Protein AF-A0A4C1Y7K7-F1 (afdb_monomer_lite)

pLDDT: mean 78.66, std 18.68, range [34.16, 97.38]

Structure (mmCIF, N/CA/C/O backbone):
data_AF-A0A4C1Y7K7-F1
#
_entry.id   AF-A0A4C1Y7K7-F1
#
loop_
_atom_site.group_PDB
_atom_site.id
_atom_site.type_symbol
_atom_site.label_atom_id
_atom_site.label_alt_id
_atom_site.label_comp_id
_atom_site.label_asym_id
_atom_site.label_entity_id
_atom_site.label_seq_id
_atom_site.pdbx_PDB_ins_code
_atom_site.Cartn_x
_atom_site.Cartn_y
_atom_site.Cartn_z
_atom_site.occupancy
_atom_site.B_iso_or_equiv
_atom_site.auth_seq_id
_atom_site.auth_comp_id
_atom_site.auth_asym_id
_atom_site.auth_atom_id
_atom_site.pdbx_PDB_model_num
ATOM 1 N N . MET A 1 1 ? 7.784 38.1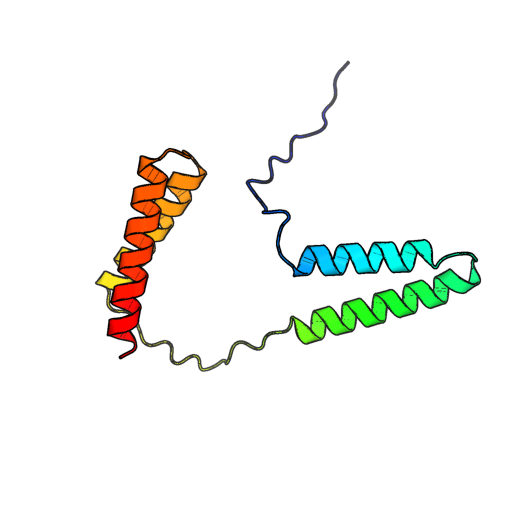17 -20.987 1.00 34.16 1 MET A N 1
ATOM 2 C CA . MET A 1 1 ? 7.194 37.163 -21.941 1.00 34.16 1 MET A CA 1
ATOM 3 C C . MET A 1 1 ? 7.110 35.832 -21.218 1.00 34.16 1 MET A C 1
ATOM 5 O O . MET A 1 1 ? 8.152 35.277 -20.895 1.00 34.16 1 MET A O 1
ATOM 9 N N . GLU A 1 2 ? 5.889 35.448 -20.839 1.00 37.53 2 GLU A N 1
ATOM 10 C CA . GLU A 1 2 ? 5.493 34.112 -20.354 1.00 37.53 2 GLU A CA 1
ATOM 11 C C . GLU A 1 2 ? 5.812 33.038 -21.429 1.00 37.53 2 GLU A C 1
ATOM 13 O O . GLU A 1 2 ? 6.024 33.403 -22.580 1.00 37.53 2 GLU A O 1
ATOM 18 N N . GLU A 1 3 ? 5.973 31.738 -21.149 1.00 38.53 3 GLU A N 1
ATOM 19 C CA . GLU A 1 3 ? 4.921 30.830 -20.669 1.00 38.53 3 GLU A CA 1
ATOM 20 C C . GLU A 1 3 ? 5.440 29.515 -20.042 1.00 38.53 3 GLU A C 1
ATOM 22 O O . GLU A 1 3 ? 6.424 28.920 -20.473 1.00 38.53 3 GLU A O 1
ATOM 27 N N . PHE A 1 4 ? 4.694 29.091 -19.014 1.00 43.62 4 PHE A N 1
ATOM 28 C CA . PHE A 1 4 ? 4.327 27.734 -18.585 1.00 43.62 4 PHE A CA 1
ATOM 29 C C . PHE A 1 4 ? 5.304 26.557 -18.777 1.00 43.62 4 PHE A C 1
ATOM 31 O O . PHE A 1 4 ? 5.395 25.953 -19.840 1.00 43.62 4 PHE A O 1
ATOM 38 N N . SER A 1 5 ? 5.825 26.040 -17.656 1.00 37.91 5 SER A N 1
ATOM 39 C CA . SER A 1 5 ? 6.001 24.589 -17.507 1.00 37.91 5 SER A CA 1
ATOM 40 C C . SER A 1 5 ? 5.417 24.144 -16.171 1.00 37.91 5 SER A C 1
ATOM 42 O O . SER A 1 5 ? 5.913 24.477 -15.094 1.00 37.91 5 SER A O 1
ATOM 44 N N . GLY A 1 6 ? 4.265 23.483 -16.271 1.00 36.56 6 GLY A N 1
ATOM 45 C CA . GLY A 1 6 ? 3.415 23.084 -15.162 1.00 36.56 6 GLY A CA 1
ATOM 46 C C . GLY A 1 6 ? 4.128 22.159 -14.182 1.00 36.56 6 GLY A C 1
ATOM 47 O O . GLY A 1 6 ? 4.652 21.106 -14.538 1.00 36.56 6 GLY A O 1
ATOM 48 N N . ALA A 1 7 ? 4.076 22.545 -12.912 1.00 44.53 7 ALA A N 1
ATOM 49 C CA . ALA A 1 7 ? 4.433 21.698 -11.794 1.00 44.53 7 ALA A CA 1
ATOM 50 C C . ALA A 1 7 ? 3.508 20.471 -11.744 1.00 44.53 7 ALA A C 1
ATOM 52 O O . ALA A 1 7 ? 2.358 20.566 -11.315 1.00 44.53 7 ALA A O 1
ATOM 53 N N . ILE A 1 8 ? 4.023 19.296 -12.110 1.00 40.94 8 ILE A N 1
ATOM 54 C CA . ILE A 1 8 ? 3.419 18.038 -11.676 1.00 40.94 8 ILE A CA 1
ATOM 55 C C . ILE A 1 8 ? 3.993 17.721 -10.294 1.00 40.94 8 ILE A C 1
ATOM 57 O O . ILE A 1 8 ? 4.987 17.013 -10.147 1.00 40.94 8 ILE A O 1
ATOM 61 N N . ASN A 1 9 ? 3.353 18.263 -9.257 1.00 40.25 9 ASN A N 1
ATOM 62 C CA . ASN A 1 9 ? 3.517 17.782 -7.887 1.00 40.25 9 ASN A CA 1
ATOM 63 C C . ASN A 1 9 ? 2.904 16.373 -7.795 1.00 40.25 9 ASN A C 1
ATOM 65 O O . ASN A 1 9 ? 1.772 16.195 -7.342 1.00 40.25 9 ASN A O 1
ATOM 69 N N . VAL A 1 10 ? 3.643 15.353 -8.245 1.00 42.19 10 VAL A N 1
ATOM 70 C CA . VAL A 1 10 ? 3.301 13.965 -7.929 1.00 42.19 10 VAL A CA 1
ATOM 71 C C . VAL A 1 10 ? 3.664 13.739 -6.468 1.00 42.19 10 VAL A C 1
ATOM 73 O O . VAL A 1 10 ? 4.815 13.520 -6.100 1.00 42.19 10 VAL A O 1
ATOM 76 N N . VAL A 1 11 ? 2.639 13.826 -5.630 1.00 40.50 11 VAL A N 1
ATOM 77 C CA . VAL A 1 11 ? 2.622 13.397 -4.234 1.00 40.50 11 VAL A CA 1
ATOM 78 C C . VAL A 1 11 ? 3.371 12.065 -4.079 1.00 40.50 11 VAL A C 1
ATOM 80 O O . VAL A 1 11 ? 2.873 11.013 -4.464 1.00 40.50 11 VAL A O 1
ATOM 83 N N . GLY A 1 12 ? 4.570 12.127 -3.497 1.00 38.66 12 GLY A N 1
ATOM 84 C CA . GLY A 1 12 ? 5.211 11.048 -2.743 1.00 38.66 12 GLY A CA 1
ATOM 85 C C . GLY A 1 12 ? 5.207 9.648 -3.361 1.00 38.66 12 GLY A C 1
ATOM 86 O O . GLY A 1 12 ? 4.868 8.692 -2.663 1.00 38.66 12 GLY A O 1
ATOM 87 N N . VAL A 1 13 ? 5.627 9.479 -4.617 1.00 40.72 13 VAL A N 1
ATOM 88 C CA . VAL A 1 13 ? 6.029 8.143 -5.078 1.00 40.72 13 VAL A CA 1
ATOM 89 C C . VAL A 1 13 ? 7.429 7.892 -4.536 1.00 40.72 13 VAL A C 1
ATOM 91 O O . VAL A 1 13 ? 8.411 8.449 -5.017 1.00 40.72 13 VAL A O 1
ATOM 94 N N . HIS A 1 14 ? 7.514 7.084 -3.480 1.00 38.97 14 HIS A N 1
ATOM 95 C CA . HIS A 1 14 ? 8.772 6.540 -2.982 1.00 38.97 14 HIS A CA 1
ATOM 96 C C . HIS A 1 14 ? 9.572 5.982 -4.171 1.00 38.97 14 H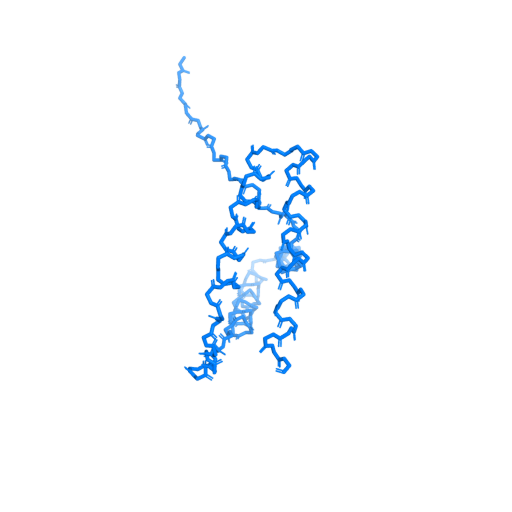IS A C 1
ATOM 98 O O . HIS A 1 14 ? 9.224 4.943 -4.731 1.00 38.97 14 HIS A O 1
ATOM 104 N N . THR A 1 15 ? 10.681 6.628 -4.519 1.00 44.91 15 THR A N 1
ATOM 105 C CA . THR A 1 15 ? 11.683 6.184 -5.506 1.00 44.91 15 THR A CA 1
ATOM 106 C C . THR A 1 15 ? 12.467 4.944 -5.037 1.00 44.91 15 THR A C 1
ATOM 108 O O . THR A 1 15 ? 13.599 4.704 -5.442 1.00 44.91 15 THR A O 1
ATOM 111 N N . SER A 1 16 ? 11.877 4.128 -4.159 1.00 45.94 16 SER A N 1
ATOM 112 C CA . SER A 1 16 ? 12.506 2.983 -3.503 1.00 45.94 16 SER A CA 1
ATOM 113 C C . SER A 1 16 ? 11.531 1.812 -3.439 1.00 45.94 16 SER A C 1
ATOM 115 O O . SER A 1 16 ? 11.127 1.352 -2.373 1.00 45.94 16 SER A O 1
ATOM 117 N N . THR A 1 17 ? 11.101 1.336 -4.605 1.00 49.78 17 THR A N 1
ATOM 118 C CA . THR A 1 17 ? 10.622 -0.043 -4.714 1.00 49.78 17 THR A CA 1
ATOM 119 C C . THR A 1 17 ? 11.645 -0.835 -5.534 1.00 49.78 17 THR A C 1
ATOM 121 O O . THR A 1 17 ? 12.202 -0.307 -6.502 1.00 49.78 17 THR A O 1
ATOM 124 N N . PRO A 1 18 ? 11.960 -2.082 -5.144 1.00 58.34 18 PRO A N 1
ATOM 125 C CA . PRO A 1 18 ? 13.029 -2.865 -5.770 1.00 58.34 18 PRO A CA 1
ATOM 126 C C . PRO A 1 18 ? 12.776 -3.130 -7.262 1.00 58.34 18 PRO A C 1
ATOM 128 O O . PRO A 1 18 ? 13.729 -3.252 -8.027 1.00 58.34 18 PRO A O 1
ATOM 131 N N . TYR A 1 19 ? 11.508 -3.131 -7.684 1.00 58.25 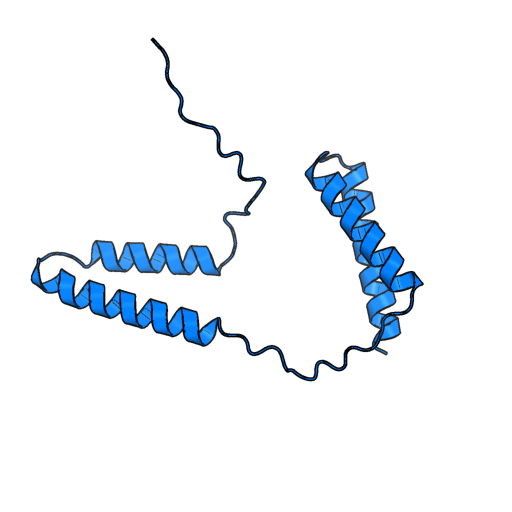19 TYR A N 1
ATOM 132 C CA . TYR A 1 19 ? 11.091 -3.339 -9.070 1.00 58.25 19 TYR A CA 1
ATOM 133 C C . TYR A 1 19 ? 11.560 -2.223 -10.009 1.00 58.25 19 TYR A C 1
ATOM 135 O O . TYR A 1 19 ? 12.224 -2.508 -11.002 1.00 58.25 19 TYR A O 1
ATOM 143 N N . TYR A 1 20 ? 11.307 -0.951 -9.674 1.00 60.06 20 TYR A N 1
ATOM 144 C CA . TYR A 1 20 ? 11.755 0.163 -10.521 1.00 60.06 20 TYR A CA 1
ATOM 145 C C . TYR A 1 20 ? 13.280 0.303 -10.535 1.00 60.06 20 TYR A C 1
ATOM 147 O O . TYR A 1 20 ? 13.852 0.662 -11.558 1.00 60.06 20 TYR A O 1
ATOM 155 N N . ARG A 1 21 ? 13.963 -0.044 -9.436 1.00 69.19 21 ARG A N 1
ATOM 156 C CA . ARG A 1 21 ? 15.434 -0.034 -9.381 1.00 69.19 21 ARG A CA 1
ATOM 157 C C . ARG A 1 21 ? 16.060 -1.128 -10.253 1.00 69.19 21 ARG A C 1
ATOM 159 O O . ARG A 1 21 ? 17.094 -0.880 -10.868 1.00 69.19 21 ARG A O 1
ATOM 166 N N . ALA A 1 22 ? 15.468 -2.322 -10.296 1.00 71.00 22 ALA A N 1
ATOM 167 C CA . ALA A 1 22 ? 15.932 -3.410 -11.157 1.00 71.00 22 ALA A CA 1
ATOM 168 C C . ALA A 1 22 ? 15.695 -3.092 -12.641 1.00 71.00 22 ALA A C 1
ATOM 170 O O . ALA A 1 22 ? 16.606 -3.256 -13.448 1.00 71.00 22 ALA A O 1
ATOM 171 N N . LEU A 1 23 ? 14.518 -2.549 -12.970 1.00 74.12 23 LEU A N 1
ATOM 172 C CA . LEU A 1 23 ? 14.181 -2.110 -14.324 1.00 74.12 23 LEU A CA 1
ATOM 173 C C . LEU A 1 23 ? 15.119 -0.996 -14.817 1.00 74.12 23 LEU A C 1
ATOM 175 O O . LEU A 1 23 ? 15.617 -1.061 -15.934 1.00 74.12 23 LEU A O 1
ATOM 179 N N . PHE A 1 24 ? 15.411 -0.007 -13.966 1.00 78.88 24 PHE A N 1
ATOM 180 C CA . PHE A 1 24 ? 16.330 1.087 -14.291 1.00 78.88 24 PHE A CA 1
ATOM 181 C C . PHE A 1 24 ? 17.739 0.575 -14.632 1.00 78.88 24 PHE A C 1
ATOM 183 O O . PHE A 1 24 ? 18.297 0.929 -15.664 1.00 78.88 24 PHE A O 1
ATOM 190 N N . ARG A 1 25 ? 18.277 -0.342 -13.817 1.00 81.50 25 ARG A N 1
ATOM 191 C CA . ARG A 1 25 ? 19.596 -0.955 -14.057 1.00 81.50 25 ARG A CA 1
ATOM 192 C C . ARG A 1 25 ? 19.659 -1.770 -15.346 1.00 81.50 25 ARG A C 1
ATOM 194 O O . ARG A 1 25 ? 20.701 -1.800 -15.988 1.00 81.50 25 ARG A O 1
ATOM 201 N N . PHE A 1 26 ? 18.570 -2.444 -15.701 1.00 81.94 26 PHE A N 1
ATOM 202 C CA . PHE A 1 26 ? 18.490 -3.230 -16.929 1.00 81.94 26 PHE A CA 1
ATOM 203 C C . PHE A 1 26 ? 18.555 -2.340 -18.178 1.00 81.94 26 PHE A C 1
ATOM 205 O O . PHE A 1 26 ? 19.296 -2.639 -19.110 1.00 81.94 26 PHE A O 1
ATOM 212 N N . VAL A 1 27 ? 17.840 -1.212 -18.169 1.00 81.31 27 VAL A N 1
ATOM 213 C CA . VAL A 1 27 ? 17.871 -0.241 -19.274 1.00 81.31 27 VAL A CA 1
ATOM 214 C C . VAL A 1 27 ? 19.248 0.415 -19.405 1.00 81.31 27 VAL A C 1
ATOM 216 O O . VAL A 1 27 ? 19.737 0.567 -20.523 1.00 81.31 27 VAL A O 1
ATOM 219 N N . ASP A 1 28 ? 19.898 0.751 -18.287 1.00 84.75 28 ASP A N 1
ATOM 220 C CA . ASP A 1 28 ? 21.266 1.287 -18.305 1.00 84.75 28 ASP A CA 1
ATOM 221 C C . ASP A 1 28 ? 22.271 0.279 -18.882 1.00 84.75 28 ASP A C 1
ATOM 223 O O . ASP A 1 28 ? 23.155 0.662 -19.643 1.00 84.75 28 ASP A O 1
ATOM 227 N N . HIS A 1 29 ? 22.125 -1.009 -18.559 1.00 83.81 29 HIS A N 1
ATOM 228 C CA . HIS A 1 29 ? 22.989 -2.062 -19.093 1.00 83.81 29 HIS A CA 1
ATOM 229 C C . HIS A 1 29 ? 22.823 -2.233 -20.607 1.00 83.81 29 HIS A C 1
ATOM 231 O O . HIS A 1 29 ? 23.825 -2.201 -21.311 1.00 83.81 29 HIS A O 1
ATOM 237 N N . ILE A 1 30 ? 21.583 -2.310 -21.112 1.00 83.38 30 ILE A N 1
ATOM 238 C CA . ILE A 1 30 ? 21.325 -2.380 -22.561 1.00 83.38 30 ILE A CA 1
ATOM 239 C C . ILE A 1 30 ? 21.928 -1.173 -23.274 1.00 83.38 30 ILE A C 1
ATOM 241 O O . ILE A 1 30 ? 22.556 -1.326 -24.313 1.00 83.38 30 ILE A O 1
ATOM 245 N N . ARG A 1 31 ? 21.743 0.035 -22.726 1.00 82.12 31 ARG A N 1
ATOM 246 C CA . ARG A 1 31 ? 22.268 1.259 -23.341 1.00 82.12 31 ARG A CA 1
ATOM 247 C C . ARG A 1 31 ? 23.791 1.220 -23.478 1.00 82.12 31 ARG A C 1
ATOM 249 O O . ARG A 1 31 ? 24.301 1.679 -24.492 1.00 82.12 31 ARG A O 1
ATOM 256 N N . ASN A 1 32 ? 24.493 0.720 -22.465 1.00 84.75 32 ASN A N 1
ATOM 257 C CA . ASN A 1 32 ? 25.956 0.683 -22.457 1.00 84.75 32 ASN A CA 1
ATOM 258 C C . ASN A 1 32 ? 26.541 -0.370 -23.411 1.00 84.75 32 ASN A C 1
ATOM 260 O O . ASN A 1 32 ? 27.694 -0.232 -23.808 1.00 84.75 32 ASN A O 1
ATOM 264 N N . ASP A 1 33 ? 25.754 -1.380 -23.784 1.00 79.94 33 ASP A N 1
ATOM 265 C CA . ASP A 1 33 ? 26.176 -2.469 -24.671 1.00 79.94 33 ASP A CA 1
ATOM 266 C C . ASP A 1 33 ? 25.917 -2.164 -26.163 1.00 79.94 33 ASP A C 1
ATOM 268 O O . ASP A 1 33 ? 26.343 -2.929 -27.025 1.00 79.94 33 ASP A O 1
ATOM 272 N N . ILE A 1 34 ? 25.248 -1.049 -26.495 1.00 86.06 34 ILE A N 1
ATOM 273 C CA . ILE A 1 34 ? 25.048 -0.609 -27.887 1.00 86.06 34 ILE A CA 1
ATOM 274 C C . ILE A 1 34 ? 26.300 0.139 -28.350 1.00 86.06 34 ILE A C 1
ATOM 276 O O . ILE A 1 34 ? 26.498 1.308 -28.014 1.00 86.06 34 ILE A O 1
ATOM 280 N N . VAL A 1 35 ? 27.138 -0.529 -29.142 1.00 87.62 35 VAL A N 1
ATOM 281 C CA . VAL A 1 35 ? 28.384 0.038 -29.685 1.00 87.62 35 VAL A CA 1
ATOM 282 C C . VAL A 1 35 ? 28.267 0.284 -31.193 1.00 87.62 35 VAL A C 1
ATOM 284 O O . VAL A 1 35 ? 28.889 1.204 -31.725 1.00 87.62 35 VAL A O 1
ATOM 287 N N . SER A 1 36 ? 27.432 -0.500 -31.875 1.00 85.50 36 SER A N 1
ATOM 288 C CA . SER A 1 36 ? 27.202 -0.484 -33.318 1.00 85.50 36 SER A CA 1
ATOM 289 C C . SER A 1 36 ? 25.708 -0.463 -33.660 1.00 85.50 36 SER A C 1
ATOM 291 O O . SER A 1 36 ? 24.846 -0.790 -32.847 1.00 85.50 36 SER A O 1
ATOM 293 N N . THR A 1 37 ? 25.386 -0.118 -34.907 1.00 82.00 37 THR A N 1
ATOM 294 C CA . THR A 1 37 ? 24.032 -0.237 -35.466 1.00 82.00 37 THR A CA 1
ATOM 295 C C . THR A 1 37 ? 23.508 -1.672 -35.471 1.00 82.00 37 THR A C 1
ATOM 297 O O . THR A 1 37 ? 22.315 -1.862 -35.269 1.00 82.00 37 THR A O 1
ATOM 300 N N . ASP A 1 38 ? 24.376 -2.677 -35.612 1.00 83.56 38 ASP A N 1
ATOM 301 C CA . ASP A 1 38 ? 23.975 -4.094 -35.550 1.00 83.56 38 ASP A CA 1
ATOM 302 C C . ASP A 1 38 ? 23.571 -4.523 -34.123 1.00 83.56 38 ASP A C 1
ATOM 304 O O . ASP A 1 38 ? 22.800 -5.465 -33.931 1.00 83.56 38 ASP A O 1
ATOM 308 N N . ASP A 1 39 ? 24.029 -3.790 -33.101 1.00 86.50 39 ASP A N 1
ATOM 309 C CA . ASP A 1 39 ? 23.654 -4.029 -31.704 1.00 86.50 39 ASP A CA 1
ATOM 310 C C . ASP A 1 39 ? 22.250 -3.496 -31.388 1.00 86.50 39 ASP A C 1
ATOM 312 O O . ASP A 1 39 ? 21.655 -3.885 -30.382 1.00 86.50 39 ASP A O 1
ATOM 316 N N . ILE A 1 40 ? 21.688 -2.637 -32.250 1.00 85.44 40 ILE A N 1
ATOM 317 C CA . ILE A 1 40 ? 20.345 -2.069 -32.077 1.00 85.44 40 ILE A CA 1
ATOM 318 C C . ILE A 1 40 ? 19.291 -3.172 -32.164 1.00 85.44 40 ILE A C 1
ATOM 320 O O . ILE A 1 40 ? 18.425 -3.255 -31.291 1.00 85.44 40 ILE A O 1
ATOM 324 N N . ASP A 1 41 ? 19.381 -4.054 -33.160 1.00 87.38 41 ASP A N 1
ATOM 325 C CA . ASP A 1 41 ? 18.420 -5.148 -33.335 1.00 87.38 41 ASP A CA 1
ATOM 326 C C . ASP A 1 41 ? 18.489 -6.142 -32.166 1.00 87.38 41 ASP A C 1
ATOM 328 O O . ASP A 1 41 ? 17.460 -6.572 -31.628 1.00 87.38 41 ASP A O 1
ATOM 332 N N . ASN A 1 42 ?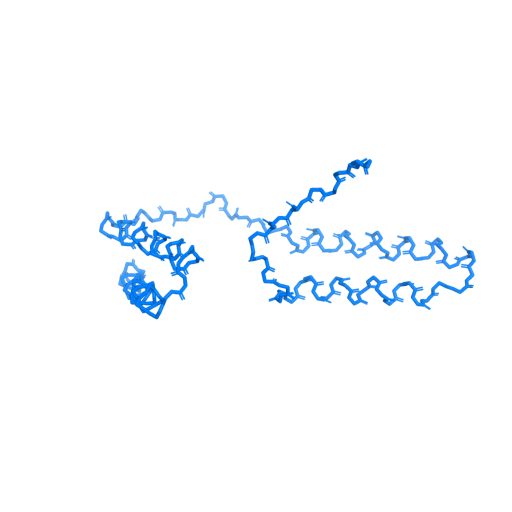 19.704 -6.429 -31.689 1.00 86.19 42 ASN A N 1
ATOM 333 C CA . ASN A 1 42 ? 19.935 -7.264 -30.512 1.00 86.19 42 ASN A CA 1
ATOM 334 C C . ASN A 1 42 ? 19.379 -6.618 -29.230 1.00 86.19 42 ASN A C 1
ATOM 336 O O . ASN A 1 42 ? 18.709 -7.287 -28.437 1.00 86.19 42 ASN A O 1
ATOM 340 N N . ALA A 1 43 ? 19.592 -5.313 -29.039 1.00 87.75 43 ALA A N 1
ATOM 341 C CA . ALA A 1 43 ? 19.090 -4.551 -27.898 1.00 87.75 43 ALA A CA 1
ATOM 342 C C . ALA A 1 43 ? 17.555 -4.462 -27.882 1.00 87.75 43 ALA A C 1
ATOM 344 O O . ALA A 1 43 ? 16.935 -4.630 -26.827 1.00 87.75 43 ALA A O 1
ATOM 345 N N . ILE A 1 44 ? 16.925 -4.258 -29.045 1.00 88.88 44 ILE A N 1
ATOM 346 C CA . ILE A 1 44 ? 15.463 -4.273 -29.197 1.00 88.88 44 ILE A CA 1
ATOM 347 C C . ILE A 1 44 ? 14.913 -5.657 -28.830 1.00 88.88 44 ILE A C 1
ATOM 349 O O . ILE A 1 44 ? 13.960 -5.755 -28.049 1.00 88.88 44 ILE A O 1
ATOM 353 N N . GLY A 1 45 ? 15.539 -6.731 -29.324 1.00 89.88 45 GLY A N 1
ATOM 354 C CA . GLY A 1 45 ? 15.160 -8.106 -28.993 1.00 89.88 45 GLY A CA 1
ATOM 355 C C . GLY A 1 45 ? 15.289 -8.418 -27.497 1.00 89.88 45 GLY A C 1
ATOM 356 O O . GLY A 1 45 ? 14.378 -8.994 -26.893 1.00 89.88 45 GLY A O 1
ATOM 357 N N . ALA A 1 46 ? 16.387 -7.994 -26.867 1.00 88.88 46 ALA A N 1
ATOM 358 C CA . ALA A 1 46 ? 16.621 -8.166 -25.434 1.00 88.88 46 ALA A CA 1
ATOM 359 C C . ALA A 1 46 ? 15.591 -7.405 -24.582 1.00 88.88 46 ALA A C 1
ATOM 361 O O . ALA A 1 46 ? 15.031 -7.965 -23.632 1.00 88.88 46 ALA A O 1
ATOM 362 N N . LEU A 1 47 ? 15.283 -6.158 -24.951 1.00 89.56 47 LEU A N 1
ATOM 363 C CA . LEU A 1 47 ? 14.279 -5.340 -24.275 1.00 89.56 47 LEU A CA 1
ATOM 364 C C . LEU A 1 47 ? 12.878 -5.955 -24.386 1.00 89.56 47 LEU A C 1
ATOM 366 O O . LEU A 1 47 ? 12.181 -6.079 -23.377 1.00 89.56 47 LEU A O 1
ATOM 370 N N . ALA A 1 48 ? 12.474 -6.388 -25.583 1.00 89.62 48 ALA A N 1
ATOM 371 C CA . ALA A 1 48 ? 11.173 -7.015 -25.810 1.00 89.62 48 ALA A CA 1
ATOM 372 C C . ALA A 1 48 ? 11.006 -8.306 -24.987 1.00 89.62 48 ALA A C 1
ATOM 374 O O . ALA A 1 48 ? 9.978 -8.505 -24.333 1.00 89.62 48 ALA A O 1
ATOM 375 N N . ASN A 1 49 ? 12.039 -9.153 -24.949 1.00 89.56 49 ASN A N 1
ATOM 376 C CA . ASN A 1 49 ? 12.044 -10.380 -24.149 1.00 89.56 49 ASN A CA 1
ATOM 377 C C . ASN A 1 49 ? 11.946 -10.104 -22.645 1.00 89.56 49 ASN A C 1
ATOM 379 O O . ASN A 1 49 ? 11.224 -10.806 -21.925 1.00 89.56 49 ASN A O 1
ATOM 383 N N . HIS A 1 50 ? 12.638 -9.073 -22.163 1.00 87.19 50 HIS A N 1
ATOM 384 C CA . HIS A 1 50 ? 12.556 -8.667 -20.768 1.00 87.19 50 HIS A CA 1
ATOM 385 C C . HIS A 1 50 ? 11.172 -8.131 -20.406 1.00 87.19 50 HIS A C 1
ATOM 387 O O . HIS A 1 50 ? 10.595 -8.588 -19.421 1.00 87.19 50 HIS A O 1
ATOM 393 N N . ILE A 1 51 ? 10.598 -7.236 -21.220 1.00 86.38 51 ILE A N 1
ATOM 394 C CA . ILE A 1 51 ? 9.238 -6.718 -21.009 1.00 86.38 51 ILE A CA 1
ATOM 395 C C . ILE A 1 51 ? 8.238 -7.870 -20.974 1.00 86.38 51 ILE A C 1
ATOM 397 O O . ILE A 1 51 ? 7.448 -7.945 -20.038 1.00 86.38 51 ILE A O 1
ATOM 401 N N . ARG A 1 52 ? 8.310 -8.813 -21.922 1.00 88.75 52 ARG A N 1
ATOM 402 C CA . ARG A 1 52 ? 7.452 -10.006 -21.926 1.00 88.75 52 ARG A CA 1
ATOM 403 C C . ARG A 1 52 ? 7.562 -10.778 -20.611 1.00 88.75 52 ARG A C 1
ATOM 405 O O . ARG A 1 52 ? 6.549 -11.103 -20.009 1.00 88.75 52 ARG A O 1
ATOM 412 N N . THR A 1 53 ? 8.782 -11.017 -20.137 1.00 86.06 53 THR A N 1
ATOM 413 C CA . THR A 1 53 ? 9.037 -11.762 -18.893 1.00 86.06 53 THR A CA 1
ATOM 414 C C . THR A 1 53 ? 8.517 -11.014 -17.665 1.00 86.06 53 THR A C 1
ATOM 416 O O . THR A 1 53 ? 7.914 -11.614 -16.776 1.00 86.06 53 THR A O 1
ATOM 419 N N . VAL A 1 54 ? 8.709 -9.695 -17.605 1.00 83.38 54 VAL A N 1
ATOM 420 C CA . VAL A 1 54 ? 8.201 -8.851 -16.515 1.00 83.38 54 VAL A CA 1
ATOM 421 C C . VAL A 1 54 ? 6.676 -8.809 -16.529 1.00 83.38 54 VAL A C 1
ATOM 423 O O . VAL A 1 54 ? 6.058 -8.934 -15.477 1.00 83.38 54 VAL A O 1
ATOM 426 N N . VAL A 1 55 ? 6.046 -8.687 -17.697 1.00 84.62 55 VAL A N 1
ATOM 427 C CA . VAL A 1 55 ? 4.583 -8.715 -17.838 1.00 84.62 55 VAL A CA 1
ATOM 428 C C . VAL A 1 55 ? 4.026 -10.073 -17.410 1.00 84.62 55 VAL A C 1
ATOM 430 O O . VAL A 1 55 ? 3.125 -10.116 -16.579 1.00 84.62 55 VAL A O 1
ATOM 433 N N . GLU A 1 56 ? 4.609 -11.174 -17.882 1.00 83.94 56 GLU A N 1
ATOM 434 C CA . GLU A 1 56 ? 4.190 -12.536 -17.526 1.00 83.94 56 GLU A CA 1
ATOM 435 C C . GLU A 1 56 ? 4.317 -12.785 -16.014 1.00 83.94 56 GLU A C 1
ATOM 437 O O . GLU A 1 56 ? 3.372 -13.207 -15.353 1.00 83.94 56 GLU A O 1
ATOM 442 N N . SER A 1 57 ? 5.473 -12.447 -15.433 1.00 80.50 57 SER A N 1
ATOM 443 C CA . SER A 1 57 ? 5.744 -12.639 -14.001 1.00 80.50 57 SER A CA 1
ATOM 444 C C . SER A 1 57 ? 4.983 -11.674 -13.086 1.00 80.50 57 SER A C 1
ATOM 446 O O . SER A 1 57 ? 4.726 -11.999 -11.925 1.00 80.50 57 SER A O 1
ATOM 448 N N . SER A 1 58 ? 4.601 -10.495 -13.582 1.00 75.88 58 SER A N 1
ATOM 449 C CA . SER A 1 58 ? 3.757 -9.541 -12.850 1.00 75.88 58 SER A CA 1
ATOM 450 C C . SER A 1 58 ? 2.263 -9.830 -12.993 1.00 75.88 58 SER A C 1
ATOM 452 O O . SER A 1 58 ? 1.473 -9.321 -12.190 1.00 75.88 58 SER A O 1
ATOM 454 N N . SER A 1 59 ? 1.874 -10.679 -13.951 1.00 73.25 59 SER A N 1
ATOM 455 C CA . SER A 1 59 ? 0.505 -11.151 -14.136 1.00 73.25 59 SER A CA 1
ATOM 456 C C . SER A 1 59 ? 0.123 -12.113 -13.011 1.00 73.25 59 SER A C 1
ATOM 458 O O . SER A 1 59 ? 0.137 -13.337 -13.117 1.00 73.25 59 SER A O 1
ATOM 460 N N . ARG A 1 60 ? -0.192 -11.538 -11.852 1.00 67.81 60 ARG A N 1
ATOM 461 C CA . ARG A 1 60 ? -0.696 -12.277 -10.704 1.00 67.81 60 ARG A CA 1
ATOM 462 C C . ARG A 1 60 ? -2.178 -12.557 -10.925 1.00 67.81 60 ARG A C 1
ATOM 464 O O . ARG A 1 60 ? -3.014 -11.678 -10.723 1.00 67.81 60 ARG A O 1
ATOM 471 N N . THR A 1 61 ? -2.512 -13.794 -11.274 1.00 64.62 61 THR A N 1
ATOM 472 C CA . THR A 1 61 ? -3.890 -14.289 -11.247 1.00 64.62 61 THR A CA 1
ATOM 473 C C . THR A 1 61 ? -4.411 -14.232 -9.813 1.00 64.62 61 THR A C 1
ATOM 475 O O . THR A 1 61 ? -4.010 -14.999 -8.938 1.00 64.62 61 THR A O 1
ATOM 478 N N . VAL A 1 62 ? -5.289 -13.264 -9.538 1.00 63.00 62 VAL A N 1
ATOM 479 C CA . VAL A 1 62 ? -6.049 -13.230 -8.286 1.00 63.00 62 VAL A CA 1
ATOM 480 C C . VAL A 1 62 ? -7.035 -14.397 -8.352 1.00 63.00 62 VAL A C 1
ATOM 482 O O . VAL A 1 62 ? -7.835 -14.433 -9.288 1.00 63.00 62 VAL A O 1
ATOM 485 N N . PRO A 1 63 ? -6.992 -15.365 -7.419 1.00 65.38 63 PRO A N 1
ATOM 486 C CA . PRO A 1 63 ? -7.916 -16.486 -7.461 1.00 65.38 63 PRO A CA 1
ATOM 487 C C . PRO A 1 63 ? -9.356 -15.964 -7.460 1.00 65.38 63 PRO A C 1
ATOM 489 O O . PRO A 1 63 ? -9.740 -15.188 -6.583 1.00 65.38 63 PRO A O 1
ATOM 492 N N . ALA A 1 64 ? -10.149 -16.386 -8.451 1.00 63.84 64 ALA A N 1
ATOM 493 C CA . ALA A 1 64 ? -11.541 -15.955 -8.619 1.00 63.84 64 ALA A CA 1
ATOM 494 C C . ALA A 1 64 ? -12.406 -16.297 -7.393 1.00 63.84 64 ALA A C 1
ATOM 496 O O . ALA A 1 64 ? -13.344 -15.575 -7.064 1.00 63.84 64 ALA A O 1
ATOM 497 N N . LYS A 1 65 ? -12.038 -17.364 -6.674 1.00 54.47 65 LYS A N 1
ATOM 498 C CA . LYS A 1 65 ? -12.546 -17.693 -5.343 1.00 54.47 65 LYS A CA 1
ATOM 499 C C . LYS A 1 65 ? -11.501 -17.319 -4.299 1.00 54.47 65 LYS A C 1
ATOM 501 O O . LYS A 1 65 ? -10.784 -18.159 -3.771 1.00 54.47 65 LYS A O 1
ATOM 506 N N . SER A 1 66 ? -11.383 -16.026 -4.026 1.00 57.03 66 SER A N 1
ATOM 507 C CA . SER A 1 66 ? -10.950 -15.617 -2.696 1.00 57.03 66 SER A CA 1
ATOM 508 C C . SER A 1 66 ? -12.104 -15.982 -1.774 1.00 57.03 66 SER A C 1
ATOM 510 O O . SER A 1 66 ? -13.210 -15.489 -1.995 1.00 57.03 66 SER A O 1
ATOM 512 N N . ASP A 1 67 ? -11.861 -16.823 -0.767 1.00 60.16 67 ASP A N 1
ATOM 513 C CA . ASP A 1 67 ? -12.755 -16.945 0.386 1.00 60.16 67 ASP A CA 1
ATOM 514 C C . ASP A 1 67 ? -12.803 -15.571 1.056 1.00 60.16 67 ASP A C 1
ATOM 516 O O . ASP A 1 67 ? -12.037 -15.256 1.971 1.00 60.16 67 ASP A O 1
ATOM 520 N N . ARG A 1 68 ? -13.637 -14.683 0.511 1.00 63.62 68 ARG A N 1
ATOM 521 C CA . ARG A 1 68 ? -13.919 -13.365 1.054 1.00 63.62 68 ARG A CA 1
ATOM 522 C C . ARG A 1 68 ? -14.764 -13.602 2.291 1.00 63.62 68 ARG A C 1
ATOM 524 O O . ARG A 1 68 ? -15.972 -13.409 2.272 1.00 63.62 68 ARG A O 1
ATOM 531 N N . ARG A 1 69 ? -14.116 -14.065 3.361 1.00 69.50 69 ARG A N 1
ATOM 532 C CA . ARG A 1 69 ? -14.677 -13.986 4.702 1.00 69.50 69 ARG A CA 1
ATOM 533 C C . ARG A 1 69 ? -15.021 -12.525 4.933 1.00 69.50 69 ARG A C 1
ATOM 535 O O . ARG A 1 69 ? -14.139 -11.663 4.881 1.00 69.50 69 ARG A O 1
ATOM 542 N N . GLU A 1 70 ? -16.305 -12.258 5.116 1.00 80.00 70 GLU A N 1
ATOM 543 C CA . GLU A 1 70 ? -16.757 -10.933 5.496 1.00 80.00 70 GLU A CA 1
ATOM 544 C C . GLU A 1 70 ? -16.099 -10.566 6.824 1.00 80.00 70 GLU A C 1
ATOM 546 O O . GLU A 1 70 ? -16.049 -11.360 7.767 1.00 80.00 70 GLU A O 1
ATOM 551 N N . LEU A 1 71 ? -15.502 -9.377 6.860 1.00 85.19 71 LEU A N 1
ATOM 552 C CA . LEU A 1 71 ? -14.897 -8.877 8.080 1.00 85.19 71 LEU A CA 1
ATOM 553 C C . LEU A 1 71 ? -16.010 -8.398 9.015 1.00 85.19 71 LEU A C 1
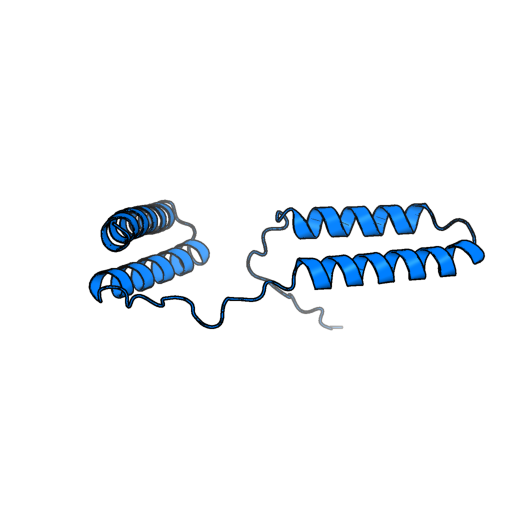ATOM 555 O O . LEU A 1 71 ? -16.957 -7.763 8.546 1.00 85.19 71 LEU A O 1
ATOM 559 N N . PRO A 1 72 ? -15.872 -8.622 10.329 1.00 89.19 72 PRO A N 1
ATOM 560 C CA . PRO A 1 72 ? -16.734 -7.988 11.313 1.00 89.19 72 PRO A CA 1
ATOM 561 C C . PRO A 1 72 ? -16.797 -6.464 11.109 1.00 89.19 72 PRO A C 1
ATOM 563 O O . PRO A 1 72 ? -15.797 -5.832 10.747 1.00 89.19 72 PRO A O 1
ATOM 566 N N . GLY A 1 73 ? -17.973 -5.867 11.326 1.00 91.81 73 GLY A N 1
ATOM 567 C CA . GLY A 1 73 ? -18.220 -4.449 11.034 1.00 91.81 73 GLY A CA 1
ATOM 568 C C . GLY A 1 73 ? -17.273 -3.491 11.766 1.00 91.81 73 GLY A C 1
ATOM 569 O O . GLY A 1 73 ? -16.801 -2.515 11.185 1.00 91.81 73 GLY A O 1
ATOM 570 N N . ASP A 1 74 ? -16.900 -3.826 12.997 1.00 92.12 74 ASP A N 1
ATOM 571 C CA . ASP A 1 74 ? -15.944 -3.075 13.812 1.00 92.12 74 ASP A CA 1
ATOM 572 C C . ASP A 1 74 ? -14.519 -3.100 13.229 1.00 92.12 74 ASP A C 1
ATOM 574 O O . ASP A 1 74 ? -13.782 -2.115 13.297 1.00 92.12 74 ASP A O 1
ATOM 578 N N . VAL A 1 75 ? -14.122 -4.203 12.588 1.00 91.94 75 VAL A N 1
ATOM 579 C CA . VAL A 1 75 ? -12.834 -4.302 11.885 1.00 91.94 75 VAL A CA 1
ATOM 580 C C . VAL A 1 75 ? -12.848 -3.458 10.613 1.00 91.94 75 VAL A C 1
ATOM 582 O O . VAL A 1 75 ? -11.849 -2.804 10.300 1.00 91.94 75 VAL A O 1
ATOM 585 N N . ILE A 1 76 ? -13.972 -3.433 9.894 1.00 92.06 76 ILE A N 1
ATOM 586 C CA . ILE A 1 76 ? -14.150 -2.580 8.712 1.00 92.06 76 ILE A CA 1
ATOM 587 C C . ILE A 1 76 ? -14.024 -1.104 9.103 1.00 92.06 76 ILE A C 1
ATOM 589 O O . ILE A 1 76 ? -13.274 -0.363 8.462 1.00 92.06 76 ILE A O 1
ATOM 593 N N . GLU A 1 77 ? -14.707 -0.680 10.164 1.00 95.56 77 GLU A N 1
ATOM 594 C CA . GLU A 1 77 ? -14.633 0.686 10.687 1.00 95.56 77 GLU A CA 1
ATOM 595 C C . GLU A 1 77 ? -13.201 1.054 11.095 1.00 95.56 77 GLU A C 1
ATOM 597 O O . GLU A 1 77 ? -12.646 2.050 10.626 1.00 95.56 77 GLU A O 1
ATOM 602 N N . LEU A 1 78 ? -12.526 0.173 11.835 1.00 94.75 78 LEU A N 1
ATOM 603 C CA . LEU A 1 78 ? -11.140 0.376 12.247 1.00 94.75 78 LEU A CA 1
ATOM 604 C C . LEU A 1 78 ? -10.170 0.499 11.053 1.00 94.75 78 LEU A C 1
ATOM 606 O O . LEU A 1 78 ? -9.194 1.257 11.101 1.00 94.75 78 LEU A O 1
ATOM 610 N N . ILE A 1 79 ? -10.417 -0.229 9.959 1.00 94.38 79 ILE A N 1
ATOM 611 C CA . ILE A 1 79 ? -9.651 -0.091 8.713 1.00 94.38 79 ILE A CA 1
ATOM 612 C C . ILE A 1 79 ? -9.900 1.276 8.067 1.00 94.38 79 ILE A C 1
ATOM 614 O O . ILE A 1 79 ? -8.940 1.891 7.585 1.00 94.38 79 ILE A O 1
ATOM 618 N N . ARG A 1 80 ? -11.146 1.766 8.061 1.00 95.69 80 ARG A N 1
ATOM 619 C CA . ARG A 1 80 ? -11.490 3.099 7.536 1.00 95.69 80 ARG A CA 1
ATOM 620 C C . ARG A 1 80 ? -10.788 4.191 8.337 1.00 95.69 80 ARG A C 1
ATOM 622 O O . ARG A 1 80 ? -10.111 5.024 7.732 1.00 95.69 80 ARG A O 1
ATOM 629 N N . ASP A 1 81 ? -10.829 4.111 9.662 1.00 97.06 81 ASP A N 1
ATOM 630 C CA . ASP A 1 81 ? -10.148 5.044 10.564 1.00 97.06 81 ASP A CA 1
ATOM 631 C C . ASP A 1 81 ? -8.639 5.053 10.359 1.00 97.06 81 ASP A C 1
ATOM 633 O O . ASP A 1 81 ? -8.017 6.111 10.228 1.00 97.06 81 ASP A O 1
ATOM 637 N N . LYS A 1 82 ? -8.030 3.863 10.276 1.00 96.38 82 LYS A N 1
ATOM 638 C CA . LYS A 1 82 ? -6.607 3.726 9.958 1.00 96.38 82 LYS A CA 1
ATOM 639 C C . LYS A 1 82 ? -6.295 4.424 8.635 1.00 96.38 82 LYS A C 1
ATOM 641 O O . LYS A 1 82 ? -5.357 5.212 8.569 1.00 96.38 82 LYS A O 1
ATOM 646 N N . ASN A 1 83 ? -7.065 4.166 7.583 1.00 94.75 83 ASN A N 1
ATOM 647 C CA . ASN A 1 83 ? -6.809 4.748 6.267 1.00 94.75 83 ASN A CA 1
ATOM 648 C C . ASN A 1 83 ? -6.971 6.278 6.269 1.00 94.75 83 ASN A C 1
ATOM 650 O O . ASN A 1 83 ? -6.149 6.973 5.669 1.00 94.75 83 ASN A O 1
ATOM 654 N N . ALA A 1 84 ? -7.969 6.810 6.979 1.00 95.50 84 ALA A N 1
ATOM 655 C CA . ALA A 1 84 ? -8.145 8.247 7.170 1.00 95.50 84 ALA A CA 1
ATOM 656 C C . ALA A 1 84 ? -6.947 8.869 7.906 1.00 95.50 84 ALA A C 1
ATOM 658 O O . ALA A 1 84 ? -6.403 9.878 7.456 1.00 95.50 84 ALA A O 1
ATOM 659 N N . ALA A 1 85 ? -6.468 8.228 8.976 1.00 94.44 85 ALA A N 1
ATOM 660 C CA . ALA A 1 85 ? -5.298 8.687 9.718 1.00 94.44 85 ALA A CA 1
ATOM 661 C C . ALA A 1 85 ? -4.011 8.657 8.877 1.00 94.44 85 ALA A C 1
ATOM 663 O O . ALA A 1 85 ? -3.214 9.585 8.960 1.00 94.44 85 ALA A O 1
ATOM 664 N N . PHE A 1 86 ? -3.811 7.641 8.031 1.00 92.88 86 PHE A N 1
ATOM 665 C CA . PHE A 1 86 ? -2.662 7.585 7.118 1.00 92.88 86 PHE A CA 1
ATOM 666 C C . PHE A 1 86 ? -2.703 8.694 6.061 1.00 92.88 86 PHE A C 1
ATOM 668 O O . PHE A 1 86 ? -1.686 9.342 5.820 1.00 92.88 86 PHE A O 1
ATOM 675 N N . ARG A 1 87 ? -3.878 8.963 5.473 1.00 94.19 87 ARG A N 1
ATOM 676 C CA . ARG A 1 87 ? -4.062 10.100 4.553 1.00 94.19 87 ARG A CA 1
ATOM 677 C C . ARG A 1 87 ? -3.796 11.431 5.261 1.00 94.19 87 ARG A C 1
ATOM 679 O O . ARG A 1 87 ? -3.087 12.280 4.726 1.00 94.19 87 ARG A O 1
ATOM 686 N N . GLY A 1 88 ? -4.308 11.586 6.482 1.00 92.75 88 GLY A N 1
ATOM 687 C CA . GLY A 1 88 ? -4.081 12.765 7.319 1.00 92.75 88 GLY A CA 1
ATOM 688 C C . GLY A 1 88 ? -2.609 12.969 7.679 1.00 92.75 88 GLY A C 1
ATOM 689 O O . GLY A 1 88 ? -2.102 14.078 7.548 1.00 92.75 88 GLY A O 1
ATOM 690 N N . ALA A 1 89 ? -1.899 11.906 8.057 1.00 93.62 89 ALA A N 1
ATOM 691 C CA . ALA A 1 89 ? -0.473 11.956 8.376 1.00 93.62 89 ALA A CA 1
ATOM 692 C C . ALA A 1 89 ? 0.404 12.275 7.156 1.00 93.62 89 ALA A C 1
ATOM 694 O O . ALA A 1 89 ? 1.455 12.886 7.319 1.00 93.62 89 ALA A O 1
ATOM 695 N N . GLY A 1 90 ? -0.023 11.889 5.949 1.00 90.69 90 GLY A N 1
ATOM 696 C CA . GLY A 1 90 ? 0.629 12.306 4.707 1.00 90.69 90 GLY A CA 1
ATOM 697 C C . GLY A 1 90 ? 0.421 13.793 4.409 1.00 90.69 90 GLY A C 1
ATOM 698 O O . GLY A 1 90 ? 1.373 14.484 4.065 1.00 90.69 90 GLY A O 1
ATOM 699 N N . LYS A 1 91 ? -0.809 14.300 4.589 1.00 94.56 91 LYS A N 1
ATOM 700 C CA . LYS A 1 91 ? -1.149 15.714 4.350 1.00 94.56 91 LYS A CA 1
ATOM 701 C C . LYS A 1 91 ? -0.528 16.657 5.385 1.00 94.56 91 LYS A C 1
ATOM 703 O O . LYS A 1 91 ? -0.075 17.741 5.039 1.00 94.56 91 LYS A O 1
ATOM 708 N N . TYR A 1 92 ? -0.508 16.239 6.647 1.00 91.94 92 TYR A N 1
ATOM 709 C CA . TYR A 1 92 ? 0.005 17.007 7.778 1.00 91.94 92 TYR A CA 1
ATOM 710 C C . TYR A 1 92 ? 0.987 16.134 8.570 1.00 91.94 92 TYR A C 1
ATOM 712 O O . TYR A 1 92 ? 0.581 15.447 9.516 1.00 91.94 92 TYR A O 1
ATOM 720 N N . PRO A 1 93 ? 2.275 16.114 8.194 1.00 90.88 93 PRO A N 1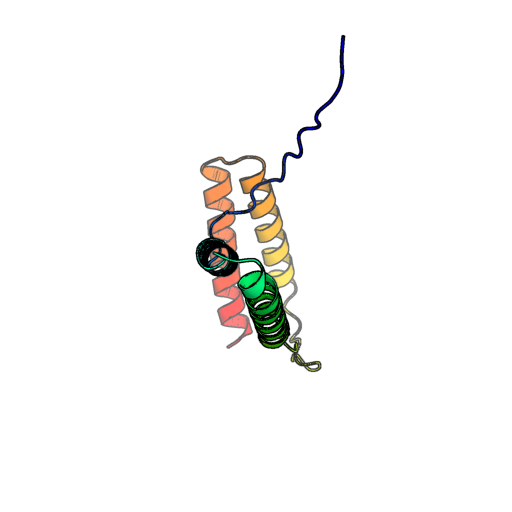
ATOM 721 C CA . PRO A 1 93 ? 3.250 15.178 8.743 1.00 90.88 93 PRO A CA 1
ATOM 722 C C . PRO A 1 93 ? 3.755 15.585 10.136 1.00 90.88 93 PRO A C 1
ATOM 724 O O . PRO A 1 93 ? 4.947 15.819 10.329 1.00 90.88 93 PRO A O 1
ATOM 727 N N . SER A 1 94 ? 2.867 15.597 11.132 1.00 95.00 94 SER A N 1
ATOM 728 C CA . SER A 1 94 ? 3.191 15.827 12.546 1.00 95.00 94 SER A CA 1
ATOM 729 C C . SER A 1 94 ? 3.524 14.527 13.291 1.00 95.00 94 SER A C 1
ATOM 731 O O . SER A 1 94 ? 3.124 13.432 12.880 1.00 95.00 94 SER A O 1
ATOM 733 N N . CYS A 1 95 ? 4.248 14.633 14.410 1.00 94.56 95 CYS A N 1
ATOM 734 C CA . CYS A 1 95 ? 4.544 13.489 15.281 1.00 94.56 95 CYS A CA 1
ATOM 735 C C . CYS A 1 95 ? 3.264 12.812 15.791 1.00 94.56 95 CYS A C 1
ATOM 737 O O . CYS A 1 95 ? 3.162 11.587 15.725 1.00 94.56 95 CYS A O 1
ATOM 739 N N . GLU A 1 96 ? 2.272 13.605 16.200 1.00 95.88 96 GLU A N 1
ATOM 740 C CA . GLU A 1 96 ? 0.974 13.120 16.681 1.00 95.88 96 GLU A CA 1
ATOM 741 C C . GLU A 1 96 ? 0.226 12.332 15.598 1.00 95.88 96 GLU A C 1
ATOM 743 O O . GLU A 1 96 ? -0.219 11.206 15.815 1.00 95.88 96 GLU A O 1
ATOM 748 N N . ASN A 1 97 ? 0.176 12.861 14.372 1.00 93.81 97 ASN A N 1
ATOM 749 C CA . ASN A 1 97 ? -0.514 12.195 13.268 1.00 93.81 97 ASN A CA 1
ATOM 750 C C . ASN A 1 97 ? 0.156 10.865 12.904 1.00 93.81 97 ASN A C 1
ATOM 752 O O . ASN A 1 97 ? -0.523 9.860 12.677 1.00 93.81 97 ASN A O 1
ATOM 756 N N . ARG A 1 98 ? 1.495 10.826 12.902 1.00 94.06 98 ARG A N 1
ATOM 757 C CA . ARG A 1 98 ? 2.255 9.583 12.696 1.00 94.06 98 ARG A CA 1
ATOM 758 C C . ARG A 1 98 ? 2.001 8.585 13.821 1.00 94.06 98 ARG A C 1
ATOM 760 O O . ARG A 1 98 ? 1.850 7.393 13.548 1.00 94.06 98 ARG A O 1
ATOM 767 N N . PHE A 1 99 ? 1.961 9.048 15.068 1.00 96.62 99 PHE A N 1
ATOM 768 C CA . PHE A 1 99 ? 1.679 8.203 16.223 1.00 96.62 99 PHE A CA 1
ATOM 769 C C . PHE A 1 99 ? 0.281 7.587 16.123 1.00 96.62 99 PHE A C 1
ATOM 771 O O . PHE A 1 99 ? 0.157 6.361 16.162 1.00 96.62 99 PHE A O 1
ATOM 778 N N . ARG A 1 100 ? -0.748 8.405 15.868 1.00 95.94 100 ARG A N 1
ATOM 779 C CA . ARG A 1 100 ? -2.136 7.962 15.683 1.00 95.94 100 ARG A CA 1
ATOM 780 C C . ARG A 1 100 ? -2.274 6.946 14.549 1.00 95.94 100 ARG A C 1
ATOM 782 O O . ARG A 1 100 ? -2.881 5.891 14.739 1.00 95.94 100 ARG A O 1
ATOM 789 N N . ALA A 1 101 ? -1.663 7.212 13.393 1.00 95.50 101 ALA A N 1
ATOM 790 C CA . ALA A 1 101 ? -1.671 6.291 12.257 1.00 95.50 101 ALA A CA 1
ATOM 791 C C . ALA A 1 101 ? -1.025 4.937 12.614 1.00 95.50 101 ALA A C 1
ATOM 793 O O . ALA A 1 101 ? -1.613 3.877 12.381 1.00 95.50 101 ALA A O 1
ATOM 794 N N . ARG A 1 102 ? 0.150 4.954 13.258 1.00 96.38 102 ARG A N 1
ATOM 795 C CA . ARG A 1 102 ? 0.843 3.734 13.710 1.00 96.38 102 ARG A CA 1
ATOM 796 C C . ARG A 1 102 ? 0.051 2.978 14.779 1.00 96.38 102 ARG A C 1
ATOM 798 O O . ARG A 1 102 ? 0.043 1.748 14.769 1.00 96.38 102 ARG A O 1
ATOM 805 N N . ALA A 1 103 ? -0.611 3.677 15.698 1.00 97.38 103 ALA A N 1
ATOM 806 C CA . ALA A 1 103 ? -1.458 3.062 16.717 1.00 97.38 103 ALA A CA 1
ATOM 807 C C . ALA A 1 103 ? -2.636 2.310 16.077 1.00 97.38 103 ALA A C 1
ATOM 809 O O . ALA A 1 103 ? -2.847 1.132 16.369 1.00 97.38 103 ALA A O 1
ATOM 810 N N . LEU A 1 104 ? -3.341 2.943 15.133 1.00 96.44 104 LEU A N 1
ATOM 811 C CA . LEU A 1 104 ? -4.435 2.314 14.385 1.00 96.44 104 LEU A CA 1
ATOM 812 C C . LEU A 1 104 ? -3.952 1.128 13.539 1.00 96.44 104 LEU A C 1
ATOM 814 O O . LEU A 1 104 ? -4.607 0.090 13.501 1.00 96.44 104 LEU A O 1
ATOM 818 N N . GLN A 1 105 ? -2.767 1.222 12.929 1.00 96.38 105 GLN A N 1
ATOM 819 C CA . GLN A 1 105 ? -2.169 0.099 12.203 1.00 96.38 105 GLN A CA 1
ATOM 820 C C . GLN A 1 105 ? -1.943 -1.122 13.105 1.00 96.38 105 GLN A C 1
ATOM 822 O O . GLN A 1 105 ? -2.239 -2.247 12.696 1.00 96.38 105 GLN A O 1
ATOM 827 N N . ARG A 1 106 ? -1.443 -0.915 14.331 1.00 96.81 106 ARG A N 1
ATOM 828 C CA . ARG A 1 106 ? -1.247 -2.000 15.306 1.00 96.81 106 ARG A CA 1
ATOM 829 C C . ARG A 1 106 ? -2.574 -2.620 15.733 1.00 96.81 106 ARG A C 1
ATOM 831 O O . ARG A 1 106 ? -2.669 -3.844 15.751 1.00 96.81 106 ARG A O 1
ATOM 838 N N . LYS A 1 107 ? -3.597 -1.799 15.997 1.00 95.69 107 LYS A N 1
ATOM 839 C CA . LYS A 1 107 ? -4.945 -2.274 16.350 1.00 95.69 107 LYS A CA 1
ATOM 840 C C . LYS A 1 107 ? -5.552 -3.138 15.244 1.00 95.69 107 LYS A C 1
ATOM 842 O O . LYS A 1 107 ? -5.988 -4.249 15.524 1.00 95.69 107 LYS A O 1
ATOM 847 N N . VAL A 1 108 ? -5.496 -2.689 13.984 1.00 95.38 108 VAL A N 1
ATOM 848 C CA . VAL A 1 108 ? -5.964 -3.497 12.840 1.00 95.38 108 VAL A CA 1
ATOM 849 C C . VAL A 1 108 ? -5.213 -4.823 12.771 1.00 95.38 108 VAL A C 1
ATOM 851 O O . VAL A 1 108 ? -5.832 -5.866 12.600 1.00 95.38 108 VAL A O 1
ATOM 854 N N . LYS A 1 109 ? -3.884 -4.813 12.932 1.00 93.31 109 LYS A N 1
ATOM 855 C CA . LYS A 1 109 ? -3.078 -6.042 12.879 1.00 93.31 109 LYS A CA 1
ATOM 856 C C . LYS A 1 109 ? -3.457 -7.036 13.984 1.00 93.31 109 LYS A C 1
ATOM 858 O O . LYS A 1 109 ? -3.482 -8.233 13.713 1.00 93.31 109 LYS A O 1
ATOM 863 N N . ALA A 1 110 ? -3.749 -6.551 15.191 1.00 94.69 110 ALA A N 1
ATOM 864 C CA . ALA A 1 110 ? -4.212 -7.380 16.302 1.00 94.69 110 ALA A CA 1
ATOM 865 C C . ALA A 1 110 ? -5.584 -8.005 16.002 1.00 94.69 110 ALA A C 1
ATOM 867 O O . ALA A 1 110 ? -5.697 -9.227 15.993 1.00 94.69 110 ALA A O 1
ATOM 868 N N . ARG A 1 111 ? -6.582 -7.196 15.618 1.00 92.75 111 ARG A N 1
ATOM 869 C CA . ARG A 1 111 ? -7.935 -7.694 15.305 1.00 92.75 111 ARG A CA 1
ATOM 870 C C . ARG A 1 111 ? -7.962 -8.639 14.104 1.00 92.75 111 ARG A C 1
ATOM 872 O O . ARG A 1 111 ? -8.637 -9.657 14.131 1.00 92.75 111 ARG A O 1
ATOM 879 N N . MET A 1 112 ? -7.162 -8.377 13.071 1.00 90.00 112 MET A N 1
ATOM 880 C CA . MET A 1 112 ? -7.025 -9.295 11.931 1.00 90.00 112 MET A CA 1
ATOM 881 C C . MET A 1 112 ? -6.402 -10.642 12.318 1.00 90.00 112 MET A C 1
ATOM 883 O O . MET A 1 112 ? -6.640 -11.636 11.636 1.00 90.00 112 MET A O 1
ATOM 887 N N . LYS A 1 113 ? -5.591 -10.693 13.384 1.00 90.69 113 LYS A N 1
ATOM 888 C CA . LYS A 1 113 ? -5.064 -11.956 13.913 1.00 90.69 113 LYS A CA 1
ATOM 889 C C . LYS A 1 113 ? -6.167 -12.759 14.604 1.00 90.69 113 LYS A C 1
ATOM 891 O O . LYS A 1 113 ? -6.194 -13.966 14.428 1.00 90.69 113 LYS A O 1
ATOM 896 N N . GLU A 1 114 ? -7.069 -12.093 15.322 1.00 89.31 114 GLU A N 1
ATOM 897 C CA . GLU A 1 114 ? -8.233 -12.719 15.965 1.00 89.31 114 GLU A CA 1
ATOM 898 C C . GLU A 1 114 ? -9.242 -13.248 14.938 1.00 89.31 114 GLU A C 1
ATOM 900 O O . GLU A 1 114 ? -9.655 -14.390 15.042 1.00 89.31 114 GLU A O 1
ATOM 905 N N . VAL A 1 115 ? -9.583 -12.466 13.905 1.00 84.06 115 VAL A N 1
ATOM 906 C CA . VAL A 1 115 ? -10.560 -12.863 12.861 1.00 84.06 115 VAL A CA 1
ATOM 907 C C . VAL A 1 115 ? -10.082 -14.042 12.004 1.00 84.06 115 VAL A C 1
ATOM 909 O O . VAL A 1 115 ? -10.884 -14.769 11.414 1.00 84.06 115 VAL A O 1
ATOM 912 N N . ARG A 1 116 ? -8.762 -14.199 11.874 1.00 79.19 116 ARG A N 1
ATOM 913 C CA . ARG A 1 116 ? -8.149 -15.283 11.100 1.00 79.19 116 ARG A CA 1
ATOM 914 C C . ARG A 1 116 ? -8.011 -16.582 11.901 1.00 79.19 116 ARG A C 1
ATOM 916 O O . ARG A 1 116 ? -7.841 -17.622 11.270 1.00 79.19 116 ARG A O 1
ATOM 923 N N . ASN A 1 117 ? -8.009 -16.498 13.232 1.00 68.75 117 ASN A N 1
ATOM 924 C CA . ASN A 1 117 ? -7.921 -17.662 14.111 1.00 68.75 117 ASN A CA 1
ATOM 925 C C . ASN A 1 117 ? -9.241 -18.435 14.174 1.00 68.75 117 ASN A C 1
ATOM 927 O O . ASN A 1 117 ? -10.304 -17.848 13.868 1.00 68.75 117 ASN A O 1
#

Secondary structure (DSSP, 8-state):
----------TT--S--HHHHHHHHHHHHHHHH--STHHHHHHHHHHHHHHHHHHHHH-----S----PPPPHHHHHHHHHHHHHHHHHHHS--HHHHHHHHHHHHHHHHHHHHHH-

Sequence (117 aa):
MEEFSGAINVVGVHTSTPYYRALFRFVDHIRNDIVSTDDIDNAIGALANHIRTVVESSSRTVPAKSDRRELPGDVIELIRDKNAAFRGAGKYPSCENRFRARALQRKVKARMKEVRN

Radius of gyration: 22.83 Å; chains: 1; bounding box: 47×55×52 Å

Foldseek 3Di:
DDDDDDDPPPQDPPPDDVVVVVVVVVVVVLVVPCPDPVSVVVSVVVVVVVVVVCCVVVPDPDPPDDVPPPDDPVLVVLVVQLVVLVVVCSVPVDPVSVVSNVVSVVVSVVSVVVVVD

Organism: Eumeta variegata (NCBI:txid151549)